Protein AF-A0A1M7NLA7-F1 (afdb_monomer)

Secondary structure (DSSP, 8-state):
-EEE-TT--GGGTSS-TT--HHHHHHHHT-TTSEEE--TTSSS-SS-EEEEEE-TTS-EEEEEEEEETTEEEEEEEEEE-HHHHHHHHS--

pLDDT: mean 72.58, std 14.19, range [38.91, 89.25]

Sequence (91 aa):
MEIDFSGLSERNGDYPDRITQSEILSVLDNPRHRLSTLEDYPLKDFYTIACGYSSKKRILLIASNIENLKRKILQVKVADEEEIEHFYCAG

Radius of gyration: 12.21 Å; Cα contacts (8 Å, |Δi|>4): 155; chains: 1; bounding box: 29×27×29 Å

Organism: NCBI:txid388280

Solvent-accessible surface area (backbone atoms only — not comparable to full-atom values): 5377 Å² total; per-residue (Å²): 124,53,76,38,62,85,56,47,38,64,91,77,60,24,42,54,92,86,73,49,71,69,35,54,47,47,32,71,73,34,86,87,37,54,74,43,74,65,90,83,52,97,66,76,88,78,46,43,31,38,43,36,59,22,84,82,74,45,38,38,41,35,38,26,36,80,54,95,77,26,39,35,35,48,34,41,43,82,49,57,72,73,58,42,50,62,71,70,58,78,112

Nearest PDB structures (foldseek):
  8i34-assembly4_H  TM=5.021E-01  e=9.144E-01  Haliclona 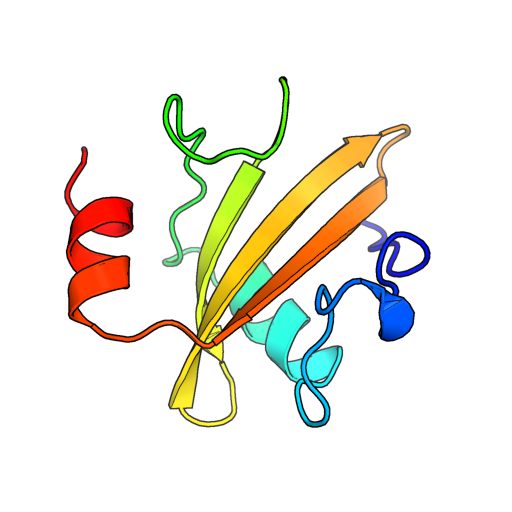sp.
  4hz9-assembly1_B  TM=4.578E-01  e=1.585E+00  Ralstonia pickettii 12D
  5ts4-assembly1_A  TM=6.332E-01  e=6.868E+00  synthetic construct
  8t8o-assembly1_N  TM=2.686E-01  e=3.104E+00  Salmonella enterica subsp. enterica serovar Typhimurium

Foldseek 3Di:
DAEAAVQDDVVVVQDPPPDDPQQVVQQVVDPPWDFDDDPPDPPDDAWTWTWDAGPVRFIKTWTWHQDPNYTYTNGIDGDDPVVVCVVVVPD

Mean predicted aligned error: 8.23 Å

Structure (mmCIF, N/CA/C/O backbone):
data_AF-A0A1M7NLA7-F1
#
_entry.id   AF-A0A1M7NLA7-F1
#
loop_
_atom_site.group_PDB
_atom_site.id
_atom_site.type_symbol
_atom_site.label_atom_id
_atom_site.label_alt_id
_atom_site.label_comp_id
_atom_site.label_asym_id
_atom_site.label_entity_id
_atom_site.label_seq_id
_atom_site.pdbx_PDB_ins_code
_atom_site.Cartn_x
_atom_site.Cartn_y
_atom_site.Cartn_z
_atom_site.occupancy
_atom_site.B_iso_or_equiv
_atom_site.auth_seq_id
_atom_site.auth_comp_id
_atom_site.auth_asym_id
_atom_site.auth_atom_id
_atom_site.pdbx_PDB_model_num
ATOM 1 N N . MET A 1 1 ? -11.224 6.998 8.003 1.00 74.19 1 MET A N 1
ATOM 2 C CA . MET A 1 1 ? -11.521 5.553 7.880 1.00 74.19 1 MET A CA 1
ATOM 3 C C . MET A 1 1 ? -10.499 4.815 8.727 1.00 74.19 1 MET A C 1
ATOM 5 O O . MET A 1 1 ? -9.346 5.222 8.695 1.00 74.19 1 MET A O 1
ATOM 9 N N . GLU A 1 2 ? -10.895 3.824 9.525 1.00 86.50 2 GLU A N 1
ATOM 10 C CA . GLU A 1 2 ? -9.942 3.034 10.326 1.00 86.50 2 GLU A CA 1
ATOM 11 C C . GLU A 1 2 ? -9.182 2.056 9.414 1.00 86.50 2 GLU A C 1
ATOM 13 O O . GLU A 1 2 ? -9.789 1.454 8.524 1.00 86.50 2 GLU A O 1
ATOM 18 N N . ILE A 1 3 ? -7.865 1.925 9.607 1.00 86.56 3 ILE A N 1
ATOM 19 C CA . ILE A 1 3 ? -7.007 1.022 8.826 1.00 86.56 3 ILE A CA 1
ATOM 20 C C . ILE A 1 3 ? -6.641 -0.186 9.687 1.00 86.56 3 ILE A C 1
ATOM 22 O O . ILE A 1 3 ? -6.113 -0.030 10.786 1.00 86.56 3 ILE A O 1
ATOM 26 N N . ASP A 1 4 ? -6.914 -1.381 9.175 1.00 88.31 4 ASP A N 1
ATOM 27 C CA . ASP A 1 4 ? -6.640 -2.653 9.835 1.00 88.31 4 ASP A CA 1
ATOM 28 C C . ASP A 1 4 ? -5.452 -3.356 9.161 1.00 88.31 4 ASP A C 1
ATOM 30 O O . ASP A 1 4 ? -5.516 -3.733 7.992 1.00 88.31 4 ASP A O 1
ATOM 34 N N . PHE A 1 5 ? -4.363 -3.539 9.909 1.00 85.50 5 PHE A N 1
ATOM 35 C CA . PHE A 1 5 ? -3.144 -4.216 9.453 1.00 85.50 5 PHE A CA 1
ATOM 36 C C . PHE A 1 5 ? -3.073 -5.688 9.885 1.00 85.50 5 PHE A C 1
ATOM 38 O O . PHE A 1 5 ? -2.088 -6.356 9.589 1.00 85.50 5 PHE A O 1
ATOM 45 N N . SER A 1 6 ? -4.096 -6.217 10.567 1.00 84.25 6 SER A N 1
ATOM 46 C CA . SER A 1 6 ? -4.123 -7.608 11.050 1.00 84.25 6 SER A CA 1
ATOM 47 C C . SER A 1 6 ? -4.092 -8.652 9.928 1.00 84.25 6 SER A C 1
ATOM 49 O O . SER A 1 6 ? -3.801 -9.819 10.184 1.00 84.25 6 SER A O 1
ATOM 51 N N . GLY A 1 7 ? -4.390 -8.242 8.690 1.00 73.56 7 GLY A N 1
ATOM 52 C CA . GLY A 1 7 ? -4.285 -9.080 7.498 1.00 73.56 7 GLY A CA 1
ATOM 53 C C . GLY A 1 7 ? -2.854 -9.297 7.001 1.00 73.56 7 GLY A C 1
ATOM 54 O O . GLY A 1 7 ? -2.641 -10.214 6.217 1.00 73.56 7 GLY A O 1
ATOM 55 N N . LEU A 1 8 ? -1.882 -8.501 7.457 1.00 76.00 8 LEU A N 1
ATOM 56 C CA . LEU A 1 8 ? -0.492 -8.620 7.028 1.00 76.00 8 LEU A CA 1
ATOM 57 C C . LEU A 1 8 ? 0.231 -9.707 7.822 1.00 76.00 8 LEU A C 1
ATOM 59 O O . LEU A 1 8 ? 0.284 -9.670 9.052 1.00 76.00 8 LEU A O 1
ATOM 63 N N . SER A 1 9 ? 0.833 -10.659 7.110 1.00 67.69 9 SER A N 1
ATOM 64 C CA . SER A 1 9 ? 1.672 -11.695 7.706 1.00 67.69 9 SER A CA 1
ATOM 65 C C . SER A 1 9 ? 3.048 -11.725 7.050 1.00 67.69 9 SER A C 1
ATOM 67 O O . SER A 1 9 ? 3.179 -12.040 5.869 1.00 67.69 9 SER A O 1
ATOM 69 N N . GLU A 1 10 ? 4.096 -11.481 7.842 1.00 59.00 10 GLU A N 1
ATOM 70 C CA . GLU A 1 10 ? 5.497 -11.618 7.408 1.00 59.00 10 GLU A CA 1
ATOM 71 C C . GLU A 1 10 ? 5.797 -13.030 6.872 1.00 59.00 10 GLU A C 1
ATOM 73 O O . GLU A 1 10 ? 6.587 -13.198 5.946 1.00 59.00 10 GLU A O 1
ATOM 78 N N . ARG A 1 11 ? 5.108 -14.060 7.391 1.00 58.00 11 ARG A N 1
ATOM 79 C CA . ARG A 1 11 ? 5.307 -15.469 7.002 1.00 58.00 11 ARG A CA 1
ATOM 80 C C . ARG A 1 11 ? 4.887 -15.788 5.567 1.00 58.00 11 ARG A C 1
ATOM 82 O O . ARG A 1 11 ? 5.372 -16.769 5.014 1.00 58.00 11 ARG A O 1
ATOM 89 N N . ASN A 1 12 ? 4.010 -14.977 4.986 1.00 57.16 12 ASN A N 1
ATOM 90 C CA . ASN A 1 12 ? 3.510 -15.156 3.624 1.00 57.16 12 ASN A CA 1
ATOM 91 C C . ASN A 1 12 ? 4.255 -14.279 2.604 1.00 57.16 12 ASN A C 1
ATOM 93 O O . ASN A 1 12 ? 3.930 -14.310 1.422 1.00 57.16 12 ASN A O 1
ATOM 97 N N . GLY A 1 13 ? 5.240 -13.484 3.047 1.00 56.94 13 GLY A N 1
ATOM 98 C CA . GLY A 1 13 ? 5.898 -12.489 2.198 1.00 56.94 13 GLY A CA 1
ATOM 99 C C . GLY A 1 13 ? 5.037 -11.252 1.911 1.00 56.94 13 GLY A C 1
ATOM 100 O O . GLY A 1 13 ? 5.425 -10.425 1.092 1.00 56.94 13 GLY A O 1
ATOM 101 N N . ASP A 1 14 ? 3.903 -11.094 2.605 1.00 57.88 14 ASP A N 1
ATOM 102 C CA . ASP A 1 14 ? 2.941 -10.000 2.393 1.00 57.88 14 ASP A CA 1
ATOM 103 C C . ASP A 1 14 ? 3.401 -8.656 2.983 1.00 57.88 14 ASP A C 1
ATOM 105 O O . ASP A 1 14 ? 2.795 -7.611 2.736 1.00 57.88 14 ASP A O 1
ATOM 109 N N . TYR A 1 15 ? 4.467 -8.695 3.784 1.00 63.47 15 TYR A N 1
ATOM 110 C CA . TYR A 1 15 ? 5.075 -7.557 4.457 1.00 63.47 15 TYR A CA 1
ATOM 111 C C . TYR A 1 15 ? 6.598 -7.709 4.389 1.00 63.47 15 TYR A C 1
ATOM 113 O O . TYR A 1 15 ? 7.186 -8.355 5.258 1.00 63.47 15 TYR A O 1
ATOM 121 N N . PRO A 1 16 ? 7.266 -7.200 3.340 1.00 58.84 16 PRO A N 1
ATOM 122 C CA . PRO A 1 16 ? 8.712 -7.295 3.270 1.00 58.84 16 PRO A CA 1
ATOM 123 C C . PRO A 1 16 ? 9.316 -6.493 4.425 1.00 58.84 16 PRO A C 1
ATOM 125 O O . PRO A 1 16 ? 8.982 -5.317 4.627 1.00 58.84 16 PRO A O 1
ATOM 128 N N . ASP A 1 17 ? 10.211 -7.144 5.172 1.00 61.00 17 ASP A N 1
ATOM 129 C CA . ASP A 1 17 ? 10.996 -6.543 6.246 1.00 61.00 17 ASP A CA 1
ATOM 130 C C . ASP A 1 17 ? 11.493 -5.164 5.786 1.00 61.00 17 ASP A C 1
ATOM 132 O O . ASP A 1 17 ? 12.249 -5.068 4.816 1.00 61.00 17 ASP A O 1
ATOM 136 N N . ARG A 1 18 ? 11.067 -4.095 6.484 1.00 73.62 18 ARG A N 1
ATOM 137 C CA . ARG A 1 18 ? 11.398 -2.654 6.297 1.00 73.62 18 ARG A CA 1
ATOM 138 C C . ARG A 1 18 ? 10.340 -1.757 5.638 1.00 73.62 18 ARG A C 1
ATOM 140 O O . ARG A 1 18 ? 10.630 -0.565 5.470 1.00 73.62 18 ARG A O 1
ATOM 147 N N . ILE A 1 19 ? 9.152 -2.230 5.265 1.00 81.06 19 ILE A N 1
ATOM 148 C CA . ILE A 1 19 ? 8.024 -1.307 5.017 1.00 81.06 19 ILE A CA 1
ATOM 149 C C . ILE A 1 19 ? 7.386 -0.962 6.363 1.00 81.06 19 ILE A C 1
ATOM 151 O O . ILE A 1 19 ? 7.207 -1.837 7.199 1.00 81.06 19 ILE A O 1
ATOM 155 N N . THR A 1 20 ? 7.089 0.313 6.615 1.00 85.69 20 THR A N 1
ATOM 156 C CA . THR A 1 20 ? 6.416 0.747 7.849 1.00 85.69 20 THR A CA 1
ATOM 157 C C . THR A 1 20 ? 4.956 1.101 7.586 1.00 85.69 20 THR A C 1
ATOM 159 O O . THR A 1 20 ? 4.605 1.544 6.494 1.00 85.69 20 THR A O 1
ATOM 162 N N . GLN A 1 21 ? 4.104 1.017 8.612 1.00 87.12 21 GLN A N 1
ATOM 163 C CA . GLN A 1 21 ? 2.714 1.493 8.524 1.00 87.12 21 GLN A CA 1
ATOM 164 C C . GLN A 1 21 ? 2.629 2.953 8.053 1.00 87.12 21 GLN A C 1
ATOM 166 O O . GLN A 1 21 ? 1.772 3.292 7.246 1.00 87.12 21 GLN A O 1
ATOM 171 N N . SER A 1 22 ? 3.562 3.807 8.485 1.00 87.81 22 SER A N 1
ATOM 172 C CA . SER A 1 22 ? 3.643 5.201 8.033 1.00 87.81 22 SER A CA 1
ATOM 173 C C . SER A 1 22 ? 3.924 5.349 6.534 1.00 87.81 22 SER A C 1
ATOM 175 O O . SER A 1 22 ? 3.420 6.281 5.912 1.00 87.81 22 SER A O 1
ATOM 177 N N . GLU A 1 23 ? 4.698 4.443 5.929 1.00 87.75 23 GLU A N 1
ATOM 178 C CA . GLU A 1 23 ? 4.906 4.429 4.479 1.00 87.75 23 GLU A CA 1
ATOM 179 C C . GLU A 1 23 ? 3.623 4.026 3.745 1.00 87.75 23 GLU A C 1
ATOM 181 O O . GLU A 1 23 ? 3.256 4.673 2.767 1.00 87.75 23 GLU A O 1
ATOM 186 N N . ILE A 1 24 ? 2.905 3.023 4.253 1.00 87.50 24 ILE A N 1
ATOM 187 C CA . ILE A 1 24 ? 1.632 2.558 3.681 1.00 87.50 24 ILE A CA 1
ATOM 188 C C . ILE A 1 24 ? 0.588 3.682 3.727 1.00 87.50 24 ILE A C 1
ATOM 190 O O . ILE A 1 24 ? -0.024 4.001 2.709 1.00 87.50 24 ILE A O 1
ATOM 194 N N . LEU A 1 25 ? 0.433 4.335 4.883 1.00 88.62 25 LEU A N 1
ATOM 195 C CA . LEU A 1 25 ? -0.487 5.462 5.054 1.00 88.62 25 LEU A CA 1
ATOM 196 C C . LEU A 1 25 ? -0.155 6.616 4.104 1.00 88.62 25 LEU A C 1
ATOM 198 O O . LEU A 1 25 ? -1.056 7.143 3.464 1.00 88.62 25 LEU A O 1
ATOM 202 N N . SER A 1 26 ? 1.131 6.942 3.914 1.00 89.25 26 SER A N 1
ATOM 203 C CA . SER A 1 26 ? 1.529 8.010 2.983 1.00 89.25 26 SER A CA 1
ATOM 204 C C . SER A 1 26 ? 1.099 7.755 1.533 1.00 89.25 26 SER A C 1
ATOM 206 O O . SER A 1 26 ? 0.857 8.703 0.788 1.00 89.25 26 SER A O 1
ATOM 208 N N . VAL A 1 27 ? 0.973 6.484 1.136 1.00 87.94 27 VAL A N 1
ATOM 209 C CA . VAL A 1 27 ? 0.474 6.115 -0.191 1.00 87.94 27 VAL A CA 1
ATOM 210 C C . VAL A 1 27 ? -1.053 6.158 -0.233 1.00 87.94 27 VAL A C 1
ATOM 212 O O . VAL A 1 27 ? -1.597 6.668 -1.207 1.00 87.94 27 VAL A O 1
ATOM 215 N N . LEU A 1 28 ? -1.740 5.682 0.810 1.00 85.75 28 LEU A N 1
ATOM 216 C CA . LEU A 1 28 ? -3.208 5.665 0.886 1.00 85.75 28 LEU A CA 1
ATOM 217 C C . LEU A 1 28 ? -3.835 7.061 1.039 1.00 85.75 28 LEU A C 1
ATOM 219 O O . LEU A 1 28 ? -4.916 7.299 0.507 1.00 85.75 28 LEU A O 1
ATOM 223 N N . ASP A 1 29 ? -3.166 7.973 1.746 1.00 85.00 29 ASP A N 1
ATOM 224 C CA . ASP A 1 29 ? -3.654 9.334 2.006 1.00 85.00 29 ASP A CA 1
ATOM 225 C C . ASP A 1 29 ? -3.436 10.282 0.818 1.00 85.00 29 ASP A C 1
ATOM 227 O O . ASP A 1 29 ? -3.968 11.393 0.801 1.00 85.00 29 ASP A O 1
ATOM 231 N N . ASN A 1 30 ? -2.644 9.878 -0.180 1.00 78.69 30 ASN A N 1
ATOM 232 C CA . ASN A 1 30 ? -2.355 10.718 -1.331 1.00 78.69 30 ASN A CA 1
ATOM 233 C C . ASN A 1 30 ? -3.461 10.572 -2.394 1.00 78.69 30 ASN A C 1
ATOM 235 O O . ASN A 1 30 ? -3.529 9.548 -3.075 1.00 78.69 30 ASN A O 1
ATOM 239 N N . PRO A 1 31 ? -4.279 11.614 -2.632 1.00 67.69 31 PRO A N 1
ATOM 240 C CA . PRO A 1 31 ? -5.399 11.543 -3.569 1.00 67.69 31 PRO A CA 1
ATOM 241 C C . PRO A 1 31 ? -4.963 11.442 -5.039 1.00 67.69 31 PRO A C 1
ATOM 243 O O . PRO A 1 31 ? -5.799 11.228 -5.911 1.00 67.69 31 PRO A O 1
ATOM 246 N N . ARG A 1 32 ? -3.669 11.636 -5.338 1.00 66.50 32 ARG A N 1
ATOM 247 C CA . ARG A 1 32 ? -3.104 11.459 -6.685 1.00 66.50 32 ARG A CA 1
ATOM 248 C C . ARG A 1 32 ? -2.720 10.011 -6.984 1.00 66.50 32 ARG A C 1
ATOM 250 O O . ARG A 1 32 ? -2.416 9.708 -8.136 1.00 66.50 32 ARG A O 1
ATOM 257 N N . HIS A 1 33 ? -2.690 9.144 -5.973 1.00 68.75 33 HIS A N 1
ATOM 258 C CA . HIS A 1 33 ? -2.426 7.723 -6.152 1.00 68.75 33 HIS A CA 1
ATOM 259 C C . HIS A 1 33 ? -3.701 7.019 -6.611 1.00 68.75 33 HIS A C 1
ATOM 261 O O . HIS A 1 33 ? -4.788 7.246 -6.075 1.00 68.75 33 HIS A O 1
ATOM 267 N N . ARG A 1 34 ? -3.579 6.197 -7.657 1.00 61.53 34 ARG A N 1
ATOM 268 C CA . ARG A 1 34 ? -4.727 5.505 -8.247 1.00 61.53 34 ARG A CA 1
ATOM 269 C C . ARG A 1 34 ? -5.156 4.335 -7.367 1.00 61.53 34 ARG A C 1
ATOM 271 O O . ARG A 1 34 ? -4.319 3.618 -6.824 1.00 61.53 34 ARG A O 1
ATOM 278 N N . LEU A 1 35 ? -6.473 4.168 -7.270 1.00 59.97 35 LEU A N 1
ATOM 279 C CA . LEU A 1 35 ? -7.136 2.980 -6.755 1.00 59.97 35 LEU A CA 1
ATOM 280 C C . LEU A 1 35 ? -7.668 2.210 -7.966 1.00 59.97 35 LEU A C 1
ATOM 282 O O . LEU A 1 35 ? -8.599 2.690 -8.611 1.00 59.97 35 LEU A O 1
ATOM 286 N N . SER A 1 36 ? -7.073 1.069 -8.304 1.00 57.25 36 SER A N 1
ATOM 287 C CA . SER A 1 36 ? -7.552 0.212 -9.396 1.00 57.25 36 SER A CA 1
ATOM 288 C C . SER A 1 36 ? -7.997 -1.152 -8.870 1.00 57.25 36 SER A C 1
ATOM 290 O O . SER A 1 36 ? -7.453 -1.687 -7.901 1.00 57.25 36 SER A O 1
ATOM 292 N N . THR A 1 37 ? -9.038 -1.697 -9.493 1.00 53.56 37 THR A N 1
ATOM 293 C CA . THR A 1 37 ? -9.403 -3.114 -9.422 1.00 53.56 37 THR A CA 1
ATOM 294 C C . THR A 1 37 ? -8.683 -3.804 -10.572 1.00 53.56 37 THR A C 1
ATOM 296 O O . THR A 1 37 ? -8.959 -3.489 -11.727 1.00 53.56 37 THR A O 1
ATOM 299 N N . LEU A 1 38 ? -7.725 -4.679 -10.276 1.00 52.91 38 LEU A N 1
ATOM 300 C CA . LEU A 1 38 ? -6.968 -5.401 -11.301 1.00 52.91 38 LEU A CA 1
ATOM 301 C C . LEU A 1 38 ? -7.566 -6.792 -11.482 1.00 52.91 38 LEU A C 1
ATOM 303 O O . LEU A 1 38 ? -7.612 -7.560 -10.526 1.00 52.91 38 LEU A O 1
ATOM 307 N N . GLU A 1 39 ? -8.009 -7.095 -12.702 1.00 48.19 39 GLU A N 1
ATOM 308 C CA . GLU A 1 39 ? -8.585 -8.398 -13.062 1.00 48.19 39 GLU A CA 1
ATOM 309 C C . GLU A 1 39 ? -7.526 -9.521 -13.092 1.00 48.19 39 GLU A C 1
ATOM 311 O O . GLU A 1 39 ? -7.857 -10.668 -12.809 1.00 48.19 39 GLU A O 1
ATOM 316 N N . ASP A 1 40 ? -6.247 -9.190 -13.327 1.00 48.81 40 ASP A N 1
ATOM 317 C CA . ASP A 1 40 ? -5.157 -10.167 -13.525 1.00 48.81 40 ASP A CA 1
ATOM 318 C C . ASP A 1 40 ? -4.180 -10.308 -12.340 1.00 48.81 40 ASP A C 1
ATOM 320 O O . ASP A 1 40 ? -3.182 -11.030 -12.425 1.00 48.81 40 ASP A O 1
ATOM 324 N N . TYR A 1 41 ? -4.426 -9.636 -11.210 1.00 50.66 41 TYR A N 1
ATOM 325 C CA . TYR A 1 41 ? -3.585 -9.821 -10.024 1.00 50.66 41 TYR A CA 1
ATOM 326 C C . TYR 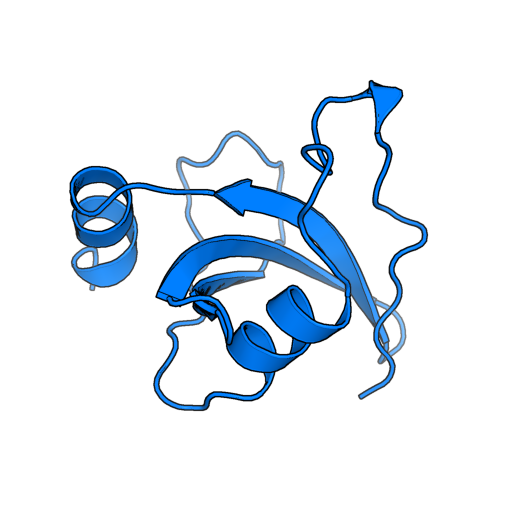A 1 41 ? -4.058 -11.071 -9.255 1.00 50.66 41 TYR A C 1
ATOM 328 O O . TYR A 1 41 ? -5.254 -11.186 -8.990 1.00 50.66 41 TYR A O 1
ATOM 336 N N . PRO A 1 42 ? -3.175 -12.004 -8.836 1.00 48.59 42 PRO A N 1
ATOM 337 C CA . PRO A 1 42 ? -3.558 -13.285 -8.218 1.00 48.59 42 PRO A CA 1
ATOM 338 C C . PRO A 1 42 ? -4.132 -13.169 -6.787 1.00 48.59 42 PRO A C 1
ATOM 340 O O . PRO A 1 42 ? -4.054 -14.106 -5.990 1.00 48.59 42 PRO A O 1
ATOM 343 N N . LEU A 1 43 ? -4.734 -12.030 -6.444 1.00 51.22 43 LEU A N 1
ATOM 344 C CA . LEU A 1 43 ? -5.481 -11.803 -5.218 1.00 51.22 43 LEU A CA 1
ATOM 345 C C . LEU A 1 43 ? -6.979 -11.826 -5.562 1.00 51.22 43 LEU A C 1
ATOM 3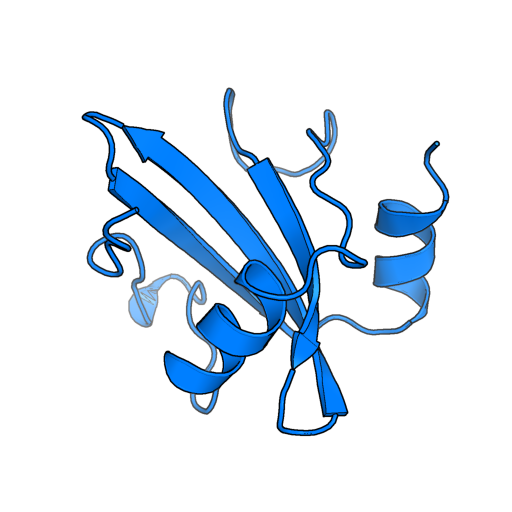47 O O . LEU A 1 43 ? -7.533 -10.846 -6.044 1.00 51.22 43 LEU A O 1
ATOM 351 N N . LYS A 1 44 ? -7.590 -12.996 -5.337 1.00 44.62 44 LYS A N 1
ATOM 352 C CA . LYS A 1 44 ? -9.020 -13.331 -5.486 1.00 44.62 44 LYS A CA 1
ATOM 353 C C . LYS A 1 44 ? -9.974 -12.16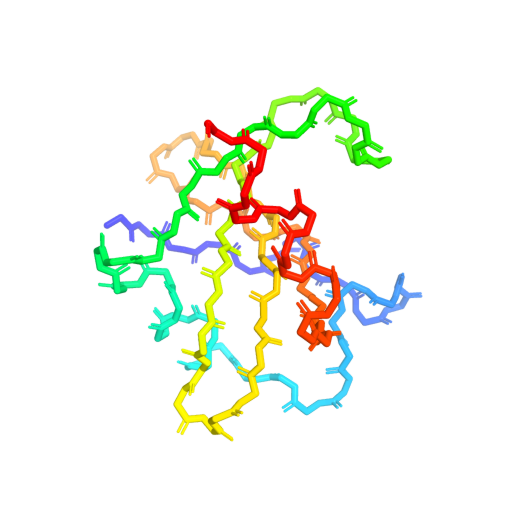2 -5.203 1.00 44.62 44 LYS A C 1
ATOM 355 O O . LYS A 1 44 ? -9.867 -11.573 -4.144 1.00 44.62 44 LYS A O 1
ATOM 360 N N . ASP A 1 45 ? -10.935 -11.933 -6.097 1.00 48.50 45 ASP A N 1
ATOM 361 C C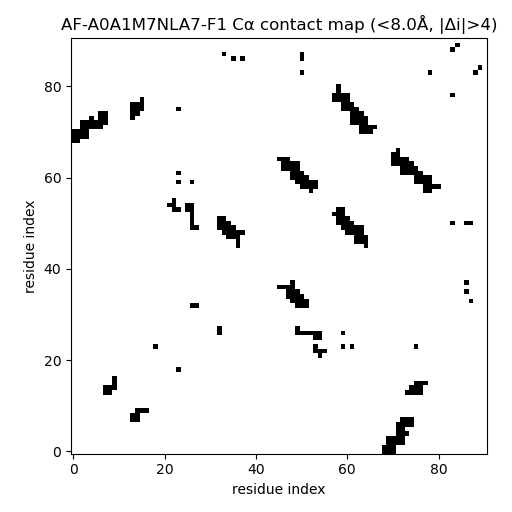A . ASP A 1 45 ? -12.225 -11.248 -5.912 1.00 48.50 45 ASP A CA 1
ATOM 362 C C . ASP A 1 45 ? -12.316 -10.173 -4.789 1.00 48.50 45 ASP A C 1
ATOM 364 O O . ASP A 1 45 ? -12.356 -10.487 -3.600 1.00 48.50 45 ASP A O 1
ATOM 368 N N . PHE A 1 46 ? -12.500 -8.902 -5.192 1.00 54.00 46 PHE A N 1
ATOM 369 C CA . PHE A 1 46 ? -12.875 -7.728 -4.363 1.00 54.00 46 PHE A CA 1
ATOM 370 C C . PHE A 1 46 ? -11.767 -6.954 -3.617 1.00 54.00 46 PHE A C 1
ATOM 372 O O . PHE A 1 46 ? -11.984 -6.486 -2.497 1.00 54.00 46 PHE A O 1
ATOM 379 N N . TYR A 1 47 ? -10.613 -6.702 -4.246 1.00 67.69 47 TYR A N 1
ATOM 380 C CA . TYR A 1 47 ? -9.587 -5.819 -3.670 1.00 67.69 47 TYR A CA 1
ATOM 381 C C . TYR A 1 47 ? -9.417 -4.490 -4.407 1.00 67.69 47 TYR A C 1
ATOM 383 O O . TYR A 1 47 ? -9.516 -4.397 -5.626 1.00 67.69 47 TYR A O 1
ATOM 391 N N . THR A 1 48 ? -9.137 -3.444 -3.630 1.00 71.56 48 THR A N 1
ATOM 392 C CA . THR A 1 48 ? -8.675 -2.144 -4.117 1.00 71.56 48 THR A CA 1
ATOM 393 C C . THR A 1 48 ? -7.158 -2.088 -3.999 1.00 71.56 48 THR A C 1
ATOM 395 O O . THR A 1 48 ? -6.623 -2.253 -2.895 1.00 71.56 48 THR A O 1
ATOM 398 N N . ILE A 1 49 ? -6.477 -1.807 -5.109 1.00 75.44 49 ILE A N 1
ATOM 399 C CA . ILE A 1 49 ? -5.022 -1.657 -5.153 1.00 75.44 49 ILE A CA 1
ATOM 400 C C . ILE A 1 49 ? -4.681 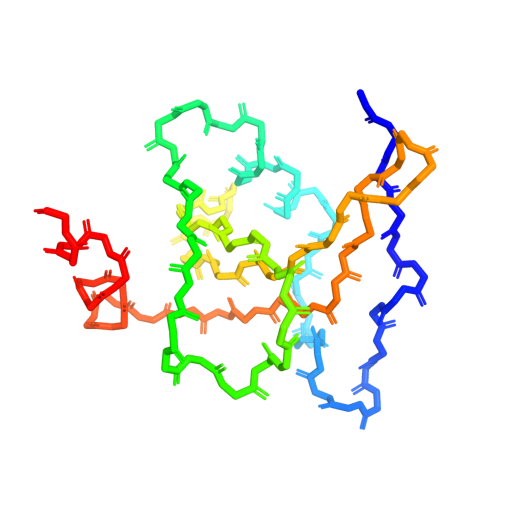-0.173 -5.187 1.00 75.44 49 ILE A C 1
ATOM 402 O O . ILE A 1 49 ? -5.084 0.532 -6.105 1.00 75.44 49 ILE A O 1
ATOM 406 N N . ALA A 1 50 ? -3.961 0.303 -4.170 1.00 79.75 50 ALA A N 1
ATOM 407 C CA . ALA A 1 50 ? -3.358 1.631 -4.168 1.00 79.75 50 ALA A CA 1
ATOM 408 C C . ALA A 1 50 ? -1.901 1.537 -4.624 1.00 79.75 50 ALA A C 1
ATOM 410 O O . ALA A 1 50 ? -1.165 0.666 -4.159 1.00 79.75 50 ALA A O 1
ATOM 411 N N . CYS A 1 51 ? -1.484 2.450 -5.500 1.00 81.00 51 CYS A N 1
ATOM 412 C CA . CYS A 1 51 ? -0.124 2.491 -6.032 1.00 81.00 51 CYS A CA 1
ATOM 413 C C . CYS A 1 51 ? 0.466 3.900 -5.951 1.00 81.00 51 CYS A C 1
ATOM 415 O O . CYS A 1 51 ? -0.174 4.861 -6.380 1.00 81.00 51 CYS A O 1
ATOM 417 N N . GLY A 1 52 ? 1.702 4.025 -5.463 1.00 80.38 52 GLY A N 1
ATOM 418 C CA . GLY A 1 52 ? 2.424 5.294 -5.510 1.00 80.38 52 GLY A CA 1
ATOM 419 C C . GLY A 1 52 ? 3.689 5.354 -4.663 1.00 80.38 52 GLY A C 1
ATOM 420 O O . GLY A 1 52 ? 4.101 4.370 -4.047 1.00 80.38 52 GLY A O 1
ATOM 421 N N . TYR A 1 53 ? 4.317 6.531 -4.632 1.00 84.62 53 TYR A N 1
ATOM 422 C CA . TYR A 1 53 ? 5.550 6.751 -3.876 1.00 84.62 53 TYR A CA 1
ATOM 423 C C . TYR A 1 53 ? 5.268 6.904 -2.377 1.00 84.62 53 TYR A C 1
ATOM 425 O O . TYR A 1 53 ? 4.454 7.731 -1.964 1.00 84.62 53 TYR A O 1
ATOM 433 N N . SER A 1 54 ? 5.993 6.147 -1.555 1.00 85.00 54 SER A N 1
ATOM 434 C CA . SER A 1 54 ? 6.007 6.292 -0.102 1.00 85.00 54 SER A CA 1
ATOM 435 C C . SER A 1 54 ? 6.830 7.501 0.345 1.00 85.00 54 SER A C 1
ATOM 437 O O . SER A 1 54 ? 7.638 8.061 -0.404 1.00 85.00 54 SER A O 1
ATOM 439 N N . SER A 1 55 ? 6.718 7.847 1.628 1.00 83.19 55 SER A N 1
ATOM 440 C CA . SER A 1 55 ? 7.567 8.849 2.291 1.00 83.19 55 SER A CA 1
ATOM 441 C C . SER A 1 55 ? 9.079 8.588 2.179 1.00 83.19 55 SER A C 1
ATOM 443 O O . SER A 1 55 ? 9.871 9.517 2.342 1.00 83.19 55 SER A O 1
ATOM 445 N N . LYS A 1 56 ? 9.503 7.358 1.852 1.00 84.38 56 LYS A N 1
ATOM 446 C CA . LYS A 1 56 ? 10.911 6.994 1.606 1.00 84.38 56 LYS A CA 1
ATOM 447 C C . LYS A 1 56 ? 11.288 6.945 0.122 1.00 84.38 56 LYS A C 1
ATOM 449 O O . LYS A 1 56 ? 12.333 6.392 -0.209 1.00 84.38 56 LYS A O 1
ATOM 454 N N . LYS A 1 57 ? 10.467 7.517 -0.767 1.00 82.31 57 LYS A N 1
ATOM 455 C CA . LYS A 1 57 ? 10.679 7.540 -2.228 1.00 82.31 57 LYS A CA 1
ATOM 456 C C . LYS A 1 57 ? 10.744 6.152 -2.881 1.00 82.31 57 LYS A C 1
ATOM 458 O O . LYS A 1 57 ? 11.299 6.014 -3.964 1.00 82.31 57 LYS A O 1
ATOM 463 N N . ARG A 1 58 ? 10.180 5.129 -2.236 1.00 84.12 58 ARG A N 1
ATOM 464 C CA . ARG A 1 58 ? 9.982 3.804 -2.838 1.00 84.12 58 ARG A CA 1
ATOM 465 C C . ARG A 1 58 ? 8.559 3.703 -3.346 1.00 84.12 58 ARG A C 1
ATOM 467 O O . ARG A 1 58 ? 7.663 4.291 -2.750 1.00 84.12 58 ARG A O 1
ATOM 474 N N . ILE A 1 59 ? 8.352 2.943 -4.401 1.00 82.44 59 ILE A N 1
ATOM 475 C CA . ILE A 1 59 ? 7.023 2.692 -4.937 1.00 82.44 59 ILE A CA 1
ATOM 476 C C . ILE A 1 59 ? 6.406 1.533 -4.167 1.00 82.44 59 ILE A C 1
ATOM 478 O O . ILE A 1 59 ? 7.042 0.490 -4.017 1.00 82.44 59 ILE A O 1
ATOM 482 N N . LEU A 1 60 ? 5.172 1.709 -3.698 1.00 86.19 60 LEU A N 1
ATOM 483 C CA . LEU A 1 60 ? 4.417 0.650 -3.040 1.00 86.19 60 LEU A CA 1
ATOM 484 C C . LEU A 1 60 ? 3.154 0.301 -3.819 1.00 86.19 60 LEU A C 1
ATOM 486 O O . LEU A 1 60 ? 2.423 1.195 -4.248 1.00 86.19 60 LEU A O 1
ATOM 490 N N . LEU A 1 61 ? 2.878 -0.999 -3.895 1.00 83.81 61 LEU A N 1
ATOM 491 C CA . LEU A 1 61 ? 1.581 -1.568 -4.244 1.00 83.81 61 LEU A CA 1
ATOM 492 C C . LEU A 1 61 ? 0.918 -2.066 -2.964 1.00 83.81 61 LEU A C 1
ATOM 494 O O . LEU A 1 61 ? 1.521 -2.831 -2.210 1.00 83.81 61 LEU A O 1
ATOM 498 N N . ILE A 1 62 ? -0.307 -1.616 -2.705 1.00 85.31 62 ILE A N 1
ATOM 499 C CA . ILE A 1 62 ? -1.050 -1.921 -1.482 1.00 85.31 62 ILE A CA 1
ATOM 500 C C . ILE A 1 62 ? -2.392 -2.521 -1.870 1.00 85.31 62 ILE A C 1
ATOM 502 O O . ILE A 1 62 ? -3.287 -1.805 -2.318 1.00 85.31 62 ILE A O 1
ATOM 506 N N . ALA A 1 63 ? -2.550 -3.821 -1.644 1.00 83.38 63 ALA A N 1
ATOM 507 C CA . ALA A 1 63 ? -3.828 -4.496 -1.790 1.00 83.38 63 ALA A CA 1
ATOM 508 C C . ALA A 1 63 ? -4.630 -4.386 -0.489 1.00 83.38 63 ALA A C 1
ATOM 510 O O . ALA A 1 63 ? -4.127 -4.665 0.607 1.00 83.38 63 ALA A O 1
ATOM 511 N N . SER A 1 64 ? -5.892 -3.973 -0.605 1.00 84.06 64 SER A N 1
ATOM 512 C CA . SER A 1 64 ? -6.779 -3.792 0.543 1.00 84.06 64 SER A CA 1
ATOM 513 C C . SER A 1 64 ? -8.236 -4.121 0.225 1.00 84.06 64 SER A C 1
ATOM 515 O O . SER A 1 64 ? -8.663 -3.984 -0.918 1.00 84.06 64 SER A O 1
ATOM 517 N N . ASN A 1 65 ? -9.008 -4.506 1.242 1.00 83.44 65 ASN A N 1
ATOM 518 C CA . ASN A 1 65 ? -10.469 -4.622 1.178 1.00 83.44 65 ASN A CA 1
ATOM 519 C C . ASN A 1 65 ? -11.119 -3.606 2.127 1.00 83.44 65 ASN A C 1
ATOM 521 O O . ASN A 1 65 ? -10.524 -3.245 3.142 1.00 83.44 65 ASN A O 1
ATOM 525 N N . ILE A 1 66 ? -12.339 -3.160 1.830 1.00 80.75 66 ILE A N 1
ATOM 526 C CA . ILE A 1 66 ? -13.165 -2.378 2.751 1.00 80.75 66 ILE A CA 1
ATOM 527 C C . ILE A 1 66 ? -14.245 -3.297 3.330 1.00 80.75 66 ILE A C 1
ATOM 529 O O . ILE A 1 66 ? -15.207 -3.648 2.654 1.00 80.75 66 ILE A O 1
ATOM 533 N N . GLU A 1 67 ? -14.112 -3.638 4.610 1.00 79.62 67 GLU A N 1
ATOM 534 C CA . GLU A 1 67 ? -15.061 -4.466 5.360 1.00 79.62 67 GLU A CA 1
ATOM 535 C C . GLU A 1 67 ? -15.481 -3.714 6.626 1.00 79.62 67 GLU A C 1
ATOM 537 O O . GLU A 1 67 ? -14.638 -3.180 7.344 1.00 79.62 67 GLU A O 1
ATOM 542 N N . ASN A 1 68 ? -16.781 -3.655 6.931 1.00 82.44 68 ASN A N 1
ATOM 543 C CA . ASN A 1 68 ? -17.293 -3.025 8.161 1.00 82.44 68 ASN A CA 1
ATOM 544 C C . ASN A 1 68 ? -16.744 -1.600 8.419 1.00 82.44 68 ASN A C 1
ATOM 546 O O . ASN A 1 68 ? -16.395 -1.263 9.549 1.00 82.44 68 ASN A O 1
ATOM 550 N N . LEU A 1 69 ? -16.645 -0.766 7.371 1.00 81.56 69 LEU A N 1
ATOM 551 C CA . LEU A 1 69 ? -16.081 0.600 7.410 1.00 81.56 69 LEU A CA 1
ATOM 552 C C . LEU A 1 69 ? -14.587 0.687 7.782 1.00 81.56 69 LEU A C 1
ATOM 554 O O . LEU A 1 69 ? -14.062 1.791 7.966 1.00 81.56 69 LEU A O 1
ATOM 558 N N . LYS A 1 70 ? -13.890 -0.450 7.851 1.00 84.12 70 LYS A N 1
ATOM 559 C CA . LYS A 1 70 ? -12.440 -0.531 8.013 1.00 84.12 70 LYS A CA 1
ATOM 560 C C . LYS A 1 70 ? -11.800 -0.917 6.690 1.00 84.12 70 LYS A C 1
ATOM 562 O O . LYS A 1 70 ? -12.312 -1.771 5.969 1.00 84.12 70 LYS A O 1
ATOM 567 N N . ARG A 1 71 ? -10.662 -0.305 6.371 1.00 86.12 71 ARG A N 1
ATOM 568 C CA . ARG A 1 71 ? -9.827 -0.758 5.256 1.00 86.12 71 ARG A CA 1
ATOM 569 C C . ARG A 1 71 ? -8.818 -1.760 5.793 1.00 86.12 71 ARG A C 1
ATOM 571 O O . ARG A 1 71 ? -7.891 -1.375 6.500 1.00 86.12 71 ARG A O 1
ATOM 578 N N . LYS A 1 72 ? -8.996 -3.028 5.449 1.00 88.06 72 LYS A N 1
ATOM 579 C CA . LYS A 1 72 ? -8.077 -4.103 5.800 1.00 88.06 72 LYS A CA 1
ATOM 580 C C . LYS A 1 72 ? -6.969 -4.194 4.763 1.00 88.06 72 LYS A C 1
ATOM 582 O O . LYS A 1 72 ? -7.251 -4.376 3.580 1.00 88.06 72 LYS A O 1
ATOM 587 N N . ILE A 1 73 ? -5.724 -4.051 5.199 1.00 86.75 73 ILE A N 1
ATOM 588 C CA . ILE A 1 73 ? -4.540 -4.220 4.356 1.00 86.75 73 ILE A CA 1
ATOM 589 C C . ILE A 1 73 ? -4.195 -5.705 4.304 1.00 86.75 73 ILE A C 1
ATOM 591 O O . ILE A 1 73 ? -4.152 -6.376 5.335 1.00 86.75 73 ILE A O 1
ATOM 595 N N . LEU A 1 74 ? -3.984 -6.210 3.093 1.00 82.19 74 LEU A N 1
ATOM 596 C CA . LEU A 1 74 ? -3.827 -7.639 2.833 1.00 82.19 74 LE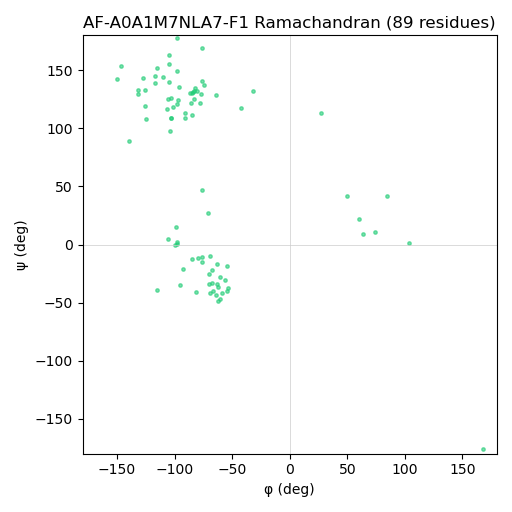U A CA 1
ATOM 597 C C . LEU A 1 74 ? -2.434 -7.968 2.328 1.00 82.19 74 LEU A C 1
ATOM 599 O O . LEU A 1 74 ? -1.858 -8.967 2.736 1.00 82.19 74 LEU A O 1
ATOM 603 N N . GLN A 1 75 ? -1.887 -7.106 1.476 1.00 82.19 75 GLN A N 1
ATOM 604 C CA . GLN A 1 75 ? -0.545 -7.272 0.949 1.00 82.19 75 GLN A CA 1
ATOM 605 C C . GLN A 1 75 ? 0.074 -5.912 0.658 1.00 82.19 75 GLN A C 1
ATOM 607 O O . GLN A 1 75 ? -0.607 -4.999 0.180 1.00 82.19 75 GLN A O 1
ATOM 612 N N . VAL A 1 76 ? 1.373 -5.795 0.926 1.00 83.88 76 VAL A N 1
ATOM 613 C CA . VAL A 1 76 ? 2.174 -4.648 0.513 1.00 83.88 76 VAL A CA 1
ATOM 614 C C . VAL A 1 76 ? 3.453 -5.124 -0.150 1.00 83.88 76 VAL A C 1
ATOM 616 O O . VAL A 1 76 ? 4.201 -5.922 0.407 1.00 83.88 76 VAL A O 1
ATOM 619 N N . LYS A 1 77 ? 3.735 -4.581 -1.329 1.00 81.88 77 LYS A N 1
ATOM 620 C CA . LYS A 1 77 ? 4.927 -4.903 -2.111 1.00 81.88 77 LYS A CA 1
ATOM 621 C C . LYS A 1 77 ? 5.669 -3.624 -2.490 1.00 81.88 77 LYS A C 1
ATOM 623 O O . LYS A 1 77 ? 5.039 -2.611 -2.785 1.00 81.88 77 LY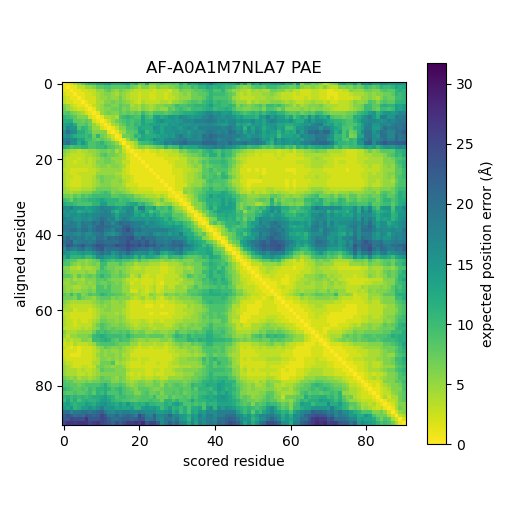S A O 1
ATOM 628 N N . VAL A 1 78 ? 7.004 -3.677 -2.490 1.00 83.62 78 VAL A N 1
ATOM 629 C CA . VAL A 1 78 ? 7.820 -2.678 -3.199 1.00 83.62 78 VAL A CA 1
ATOM 630 C C . VAL A 1 78 ? 7.792 -3.037 -4.676 1.00 83.62 78 VAL A C 1
ATOM 632 O O . VAL A 1 78 ? 8.176 -4.153 -5.021 1.00 83.62 78 VAL A O 1
ATOM 635 N N . ALA A 1 79 ? 7.336 -2.111 -5.507 1.00 78.88 79 ALA A N 1
ATOM 636 C CA . ALA A 1 79 ? 7.320 -2.274 -6.954 1.00 78.88 79 ALA A CA 1
ATOM 637 C C . ALA A 1 79 ? 8.424 -1.445 -7.615 1.00 78.88 79 ALA A C 1
ATOM 639 O O . ALA A 1 79 ? 8.988 -0.533 -6.998 1.00 78.88 79 ALA A O 1
ATOM 640 N N . ASP A 1 80 ? 8.733 -1.776 -8.861 1.00 80.69 80 ASP A N 1
ATOM 641 C CA . ASP A 1 80 ? 9.551 -0.954 -9.749 1.00 80.69 80 ASP A CA 1
ATOM 642 C C . ASP A 1 80 ? 8.676 -0.117 -10.703 1.00 80.69 80 ASP A C 1
ATOM 644 O O . ASP A 1 80 ? 7.446 -0.140 -10.638 1.00 80.69 80 ASP A O 1
ATOM 648 N N . GLU A 1 81 ? 9.316 0.705 -11.536 1.00 73.62 81 GLU A N 1
ATOM 649 C CA . GLU A 1 81 ? 8.615 1.602 -12.462 1.00 73.62 81 GLU A CA 1
ATOM 650 C C . GLU A 1 81 ? 7.870 0.833 -13.568 1.00 73.62 81 GLU A C 1
ATOM 652 O O . GLU A 1 81 ? 6.772 1.244 -13.939 1.00 73.62 81 GLU A O 1
ATOM 657 N N . GLU A 1 82 ? 8.394 -0.311 -14.025 1.00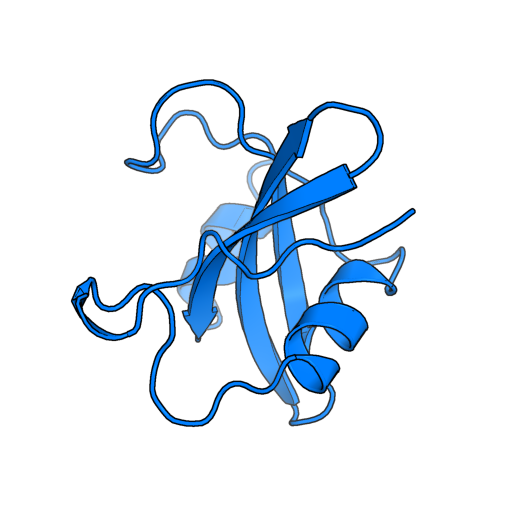 71.81 82 GLU A N 1
ATOM 658 C CA . GLU A 1 82 ? 7.752 -1.155 -15.048 1.00 71.81 82 GLU A CA 1
ATOM 659 C C . GLU A 1 82 ? 6.451 -1.785 -14.525 1.00 71.81 82 GLU A C 1
ATOM 661 O O . GLU A 1 82 ? 5.436 -1.835 -15.232 1.00 71.81 82 GLU A O 1
ATOM 666 N N . GLU A 1 83 ? 6.455 -2.224 -13.263 1.00 66.50 83 GLU A N 1
ATOM 667 C CA . GLU A 1 83 ? 5.262 -2.707 -12.575 1.00 66.50 83 GLU A CA 1
ATOM 668 C C . GLU A 1 83 ? 4.228 -1.592 -12.413 1.00 66.50 83 GLU A C 1
ATOM 670 O O . GLU A 1 83 ? 3.047 -1.811 -12.685 1.00 66.50 83 GLU A O 1
ATOM 675 N N . ILE A 1 84 ? 4.641 -0.374 -12.035 1.00 64.56 84 ILE A N 1
ATOM 676 C CA . ILE A 1 84 ? 3.702 0.753 -11.980 1.00 64.56 84 ILE A CA 1
ATOM 677 C C . ILE A 1 84 ? 3.115 1.027 -13.344 1.00 64.56 84 ILE A C 1
ATOM 679 O O . ILE A 1 84 ? 1.914 1.207 -13.402 1.00 64.56 84 ILE A O 1
ATOM 683 N N . GLU A 1 85 ? 3.891 1.091 -14.424 1.00 64.81 85 GLU A N 1
ATOM 684 C CA . GLU A 1 85 ? 3.344 1.403 -15.749 1.00 64.81 85 GLU A CA 1
ATOM 685 C C . GLU A 1 85 ? 2.201 0.453 -16.127 1.00 64.81 85 GLU A C 1
ATOM 687 O O . GLU A 1 85 ? 1.148 0.912 -16.575 1.00 64.81 85 GLU A O 1
ATOM 692 N N . HIS A 1 86 ? 2.330 -0.839 -15.817 1.00 61.00 86 HIS A N 1
ATOM 693 C CA . HIS A 1 86 ? 1.246 -1.809 -15.989 1.00 61.00 86 HIS A CA 1
ATOM 694 C C . HIS A 1 86 ? 0.008 -1.494 -15.128 1.00 61.00 86 HIS A C 1
ATOM 696 O O . HIS A 1 86 ? -1.121 -1.675 -15.581 1.00 61.00 86 HIS A O 1
ATOM 702 N N . PHE A 1 87 ? 0.188 -0.984 -13.907 1.00 57.53 87 PHE A N 1
ATOM 703 C CA . PHE A 1 87 ? -0.902 -0.691 -12.965 1.00 57.53 87 PHE A CA 1
ATOM 704 C C . PHE A 1 87 ? -1.447 0.754 -13.024 1.00 57.53 87 PHE A C 1
ATOM 706 O O . PHE A 1 87 ? -2.577 1.008 -12.603 1.00 57.53 87 PHE A O 1
ATOM 713 N N . TYR A 1 88 ? -0.675 1.708 -13.548 1.00 51.78 88 TYR A N 1
ATOM 714 C CA . TYR A 1 88 ? -0.993 3.133 -13.686 1.00 51.78 88 TYR A CA 1
ATOM 715 C C . TYR A 1 88 ? -1.548 3.451 -15.076 1.00 51.78 88 TYR A C 1
ATOM 717 O O . TYR A 1 88 ? -2.419 4.318 -15.157 1.00 51.78 88 TYR A O 1
ATOM 725 N N . CYS A 1 89 ? -1.083 2.777 -16.140 1.00 38.91 89 CYS A N 1
ATOM 726 C CA . CYS A 1 89 ? -1.468 3.053 -17.533 1.00 38.91 89 CYS A CA 1
ATOM 727 C C . CYS A 1 89 ? -2.534 2.103 -18.106 1.00 38.91 89 CYS A C 1
ATOM 729 O O . CYS A 1 89 ? -2.962 2.318 -19.236 1.00 38.91 89 CYS A O 1
ATOM 731 N N . ALA A 1 90 ? -3.031 1.116 -17.350 1.00 40.72 90 ALA A N 1
ATOM 732 C CA . ALA A 1 90 ? -4.222 0.338 -17.724 1.00 40.72 90 ALA A CA 1
ATOM 733 C C . ALA A 1 90 ? -5.532 1.127 -17.485 1.00 40.72 90 ALA A C 1
ATOM 735 O O . ALA A 1 90 ? -6.470 0.631 -16.862 1.00 40.72 90 ALA A O 1
ATOM 736 N N . GLY A 1 91 ? -5.569 2.391 -17.920 1.00 39.12 91 GLY A N 1
ATOM 737 C CA . GLY A 1 91 ? -6.742 3.266 -17.868 1.00 39.12 91 GLY A CA 1
ATOM 738 C C . GLY A 1 91 ? -6.958 3.975 -19.189 1.00 39.12 91 GLY A C 1
ATOM 739 O O . GLY A 1 91 ? -5.955 4.494 -19.724 1.00 39.12 91 GLY A O 1
#